Protein AF-A0A497EA57-F1 (afdb_monomer)

Foldseek 3Di:
DLLVLLLVLLQQLLVLLLVCLAPPNVVVVCVVPNDVVSVVVSVCSNCVSLVSNVVSCVVPPQPADQQDADDPVCLVVLLVVLLVQLVCLQVQVVVDDDCPDPDHDDHDQDDCCVVPVQSNLSSQLSNLVSQCSNHRRPSSVSNSCRNGNSCSVSVVVRVVVVVVVVD

Mean predicted aligned error: 5.24 Å

Sequence (167 aa):
MLLTLIITFSLAFAFSHIVLCAEPLRSELVEKMGTLKFRMVYSFIAVGTFAPAAVIAFTNRHLGPVLFVLPPWAELSLALVLMFGAVQLIVLSLATPSPVSLIPAKPEARGILRITRHPMNIGWASFGLAHVAANGALSDVVFFGACFVVVGLLGAYHMDARKRRQT

Nearest PDB structures (foldseek):
  7bw1-assembly1_A  TM=4.815E-01  e=3.783E-01  Homo sapiens
  4akk-assembly1_B  TM=2.847E-01  e=6.133E+00  Klebsiella oxytoca
  3ipm-assembly1_O  TM=1.707E-01  e=4.824E+00  Trypanosoma brucei

Radius of gyration: 17.39 Å; Cα contacts (8 Å, |Δi|>4): 215; chains: 1; bounding box: 45×29×52 Å

Structure (mmCIF, N/CA/C/O backbone):
data_AF-A0A497EA57-F1
#
_entry.id   AF-A0A497EA57-F1
#
loop_
_atom_site.group_PDB
_atom_site.id
_atom_site.type_symbol
_atom_site.label_atom_id
_atom_site.label_alt_id
_atom_site.label_comp_id
_atom_site.label_asym_id
_atom_site.label_entity_id
_atom_site.label_seq_id
_atom_site.pdbx_PDB_ins_code
_atom_site.Cartn_x
_atom_site.Cartn_y
_atom_site.Cartn_z
_atom_site.occupancy
_atom_site.B_iso_or_equiv
_atom_site.auth_seq_id
_atom_site.auth_comp_id
_atom_site.auth_asym_id
_atom_site.auth_atom_id
_atom_site.pdbx_PDB_model_num
ATOM 1 N N . MET A 1 1 ? 20.813 -8.819 -2.931 1.00 89.19 1 MET A N 1
ATOM 2 C CA . MET A 1 1 ? 20.624 -8.426 -1.516 1.00 89.19 1 MET A CA 1
ATOM 3 C C . MET A 1 1 ? 19.501 -7.403 -1.348 1.00 89.19 1 MET A C 1
ATOM 5 O O . MET A 1 1 ? 18.512 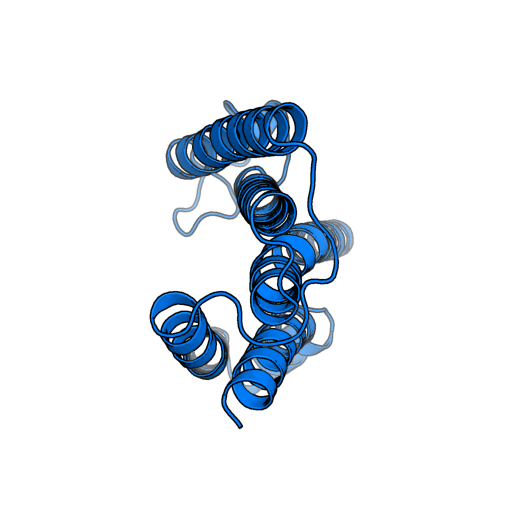-7.741 -0.717 1.00 89.19 1 MET A O 1
ATOM 9 N N . LEU A 1 2 ? 19.586 -6.204 -1.946 1.00 93.56 2 LEU A N 1
ATOM 10 C CA . LEU A 1 2 ? 18.557 -5.155 -1.792 1.00 93.56 2 LEU A CA 1
ATOM 11 C C . LEU A 1 2 ? 17.158 -5.572 -2.273 1.00 93.56 2 LEU A C 1
ATOM 13 O O . LEU A 1 2 ? 16.186 -5.320 -1.571 1.00 93.56 2 LEU A O 1
ATOM 17 N N . LEU A 1 3 ? 17.065 -6.276 -3.409 1.00 93.94 3 LEU A N 1
ATOM 18 C CA . LEU A 1 3 ? 15.797 -6.812 -3.926 1.00 93.94 3 LEU A CA 1
ATOM 19 C C . LEU A 1 3 ? 15.088 -7.721 -2.909 1.00 93.94 3 LEU A C 1
ATOM 21 O O . LEU A 1 3 ? 13.891 -7.601 -2.678 1.00 93.94 3 LEU A O 1
ATOM 25 N N . THR A 1 4 ? 15.832 -8.621 -2.271 1.00 95.31 4 THR A N 1
ATOM 26 C CA . THR A 1 4 ? 15.282 -9.510 -1.244 1.00 95.31 4 THR A CA 1
ATOM 27 C C . THR A 1 4 ? 14.824 -8.710 -0.027 1.00 95.31 4 THR A C 1
ATOM 29 O O . THR A 1 4 ? 13.758 -8.984 0.506 1.00 95.31 4 THR A O 1
ATOM 32 N N . LEU A 1 5 ? 15.591 -7.696 0.391 1.00 96.31 5 LEU A N 1
ATOM 33 C CA . LEU A 1 5 ? 15.238 -6.859 1.538 1.00 96.31 5 LEU A CA 1
ATOM 34 C C . LEU A 1 5 ? 13.937 -6.090 1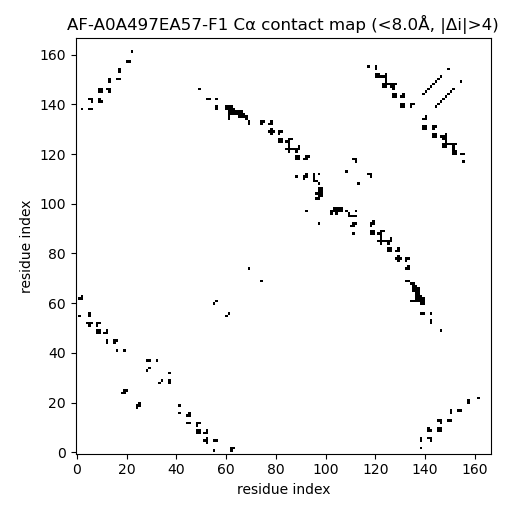.311 1.00 96.31 5 LEU A C 1
ATOM 36 O O . LEU A 1 5 ? 13.073 -6.136 2.180 1.00 96.31 5 LEU A O 1
ATOM 40 N N . ILE A 1 6 ? 13.765 -5.428 0.162 1.00 96.19 6 ILE A N 1
ATOM 41 C CA . ILE A 1 6 ? 12.521 -4.696 -0.119 1.00 96.19 6 ILE A CA 1
ATOM 42 C C . ILE A 1 6 ? 11.317 -5.638 -0.156 1.00 96.19 6 ILE A C 1
ATOM 44 O O . ILE A 1 6 ? 10.313 -5.343 0.480 1.00 96.19 6 ILE A O 1
ATOM 48 N N . ILE A 1 7 ? 11.438 -6.807 -0.796 1.00 96.62 7 ILE A N 1
ATOM 49 C CA . ILE A 1 7 ? 10.363 -7.808 -0.818 1.00 96.62 7 ILE A CA 1
ATOM 50 C C . ILE A 1 7 ? 10.019 -8.249 0.609 1.00 96.62 7 ILE A C 1
ATOM 52 O O . ILE A 1 7 ? 8.854 -8.210 1.001 1.00 96.62 7 ILE A O 1
ATOM 56 N N . THR A 1 8 ? 11.023 -8.617 1.407 1.00 97.75 8 THR A N 1
ATOM 57 C CA . THR A 1 8 ? 10.821 -9.061 2.790 1.00 97.75 8 THR A CA 1
ATOM 58 C C . THR A 1 8 ? 10.169 -7.977 3.638 1.00 97.75 8 THR A C 1
ATOM 60 O O . THR A 1 8 ? 9.187 -8.257 4.317 1.00 97.75 8 THR A O 1
ATOM 63 N N . PHE A 1 9 ? 10.662 -6.739 3.590 1.00 97.62 9 PHE A N 1
ATOM 64 C CA . PHE A 1 9 ? 10.108 -5.639 4.376 1.00 97.62 9 PHE A CA 1
ATOM 65 C C . PHE A 1 9 ? 8.693 -5.252 3.930 1.00 97.62 9 PHE A C 1
ATOM 67 O O . PHE A 1 9 ? 7.839 -5.029 4.786 1.00 97.62 9 PHE A O 1
ATOM 74 N N . SER A 1 10 ? 8.403 -5.241 2.625 1.00 97.12 10 SER A N 1
ATOM 75 C CA . SER A 1 10 ? 7.059 -4.971 2.098 1.00 97.12 10 SER A CA 1
ATOM 76 C C . SER A 1 10 ? 6.048 -6.041 2.496 1.00 97.12 10 SER A C 1
ATOM 78 O O . SER A 1 10 ? 4.944 -5.716 2.936 1.00 97.12 10 SER A O 1
ATOM 80 N N . LEU A 1 11 ? 6.423 -7.319 2.391 1.00 97.69 11 LEU A N 1
ATOM 81 C CA . LEU A 1 11 ? 5.565 -8.423 2.816 1.00 97.69 11 LEU A CA 1
ATOM 82 C C . LEU A 1 11 ? 5.404 -8.454 4.336 1.00 97.69 11 LEU A C 1
ATOM 84 O O . LEU A 1 11 ? 4.290 -8.638 4.818 1.00 97.69 11 LEU A O 1
ATOM 88 N N . ALA A 1 12 ? 6.478 -8.220 5.094 1.00 97.69 12 ALA A N 1
ATOM 89 C CA . ALA A 1 12 ? 6.424 -8.131 6.550 1.00 97.69 12 ALA A CA 1
ATOM 90 C C . ALA A 1 12 ? 5.532 -6.973 7.008 1.00 97.69 12 ALA A C 1
ATOM 92 O O . ALA A 1 12 ? 4.730 -7.152 7.926 1.00 97.69 12 ALA A O 1
ATOM 93 N N . PHE A 1 13 ? 5.614 -5.814 6.347 1.00 97.88 13 PHE A N 1
ATOM 94 C CA . PHE A 1 13 ? 4.720 -4.689 6.595 1.00 97.88 13 PHE A CA 1
ATOM 95 C C . PHE A 1 13 ? 3.268 -5.083 6.327 1.00 97.88 13 PHE A C 1
ATOM 97 O O . PHE A 1 13 ? 2.452 -5.014 7.239 1.00 97.88 13 PHE A O 1
ATOM 104 N N . ALA A 1 14 ? 2.946 -5.559 5.120 1.00 96.56 14 ALA A N 1
ATOM 105 C CA . ALA A 1 14 ? 1.573 -5.908 4.766 1.00 96.56 14 ALA A CA 1
ATOM 106 C C . ALA A 1 14 ? 0.998 -6.985 5.698 1.00 96.56 14 ALA A C 1
ATOM 108 O O . ALA A 1 14 ? -0.099 -6.826 6.235 1.00 96.56 14 ALA A O 1
ATOM 109 N N . PHE A 1 15 ? 1.763 -8.051 5.947 1.00 96.38 15 PHE A N 1
ATOM 110 C CA . PHE A 1 15 ? 1.363 -9.149 6.818 1.00 96.38 15 PHE A CA 1
ATOM 111 C C . PHE A 1 15 ? 1.129 -8.677 8.254 1.00 96.38 15 PHE A C 1
ATOM 113 O O . PHE A 1 15 ? 0.037 -8.866 8.785 1.00 96.38 15 PHE A O 1
ATOM 120 N N . SER A 1 16 ? 2.116 -8.025 8.878 1.00 95.31 16 SER A N 1
ATOM 121 C CA . SER A 1 16 ? 1.993 -7.568 10.269 1.00 95.31 16 SER A CA 1
ATOM 122 C C . SER A 1 16 ? 0.882 -6.530 10.430 1.00 95.31 16 SER A C 1
ATOM 124 O O . SER A 1 16 ? 0.082 -6.631 11.358 1.00 95.31 16 SER A O 1
ATOM 126 N N . HIS A 1 17 ? 0.767 -5.586 9.496 1.00 93.56 17 HIS A N 1
ATOM 127 C CA . HIS A 1 17 ? -0.258 -4.548 9.508 1.00 93.56 17 HIS A CA 1
ATOM 128 C C . HIS A 1 17 ? -1.672 -5.134 9.389 1.00 93.56 17 HIS A C 1
ATOM 130 O O . HIS A 1 17 ? -2.603 -4.641 10.025 1.00 93.56 17 HIS A O 1
ATOM 136 N N . ILE A 1 18 ? -1.861 -6.185 8.590 1.00 93.44 18 ILE A N 1
ATOM 137 C CA . ILE A 1 18 ? -3.162 -6.845 8.449 1.00 93.44 18 ILE A CA 1
ATOM 138 C C . ILE A 1 18 ? -3.460 -7.728 9.661 1.00 93.44 18 ILE A C 1
ATOM 140 O O . ILE A 1 18 ? -4.514 -7.581 10.279 1.00 93.44 18 ILE A O 1
ATOM 144 N N . VAL A 1 19 ? -2.532 -8.613 10.026 1.00 92.81 19 VAL A N 1
ATOM 145 C CA . VAL A 1 19 ? -2.727 -9.611 11.085 1.00 92.81 19 VAL A CA 1
ATOM 146 C C . VAL A 1 19 ? -2.946 -8.947 12.441 1.00 92.81 19 VAL A C 1
ATOM 148 O O . VAL A 1 19 ? -3.897 -9.295 13.135 1.00 92.81 19 VAL A O 1
ATOM 151 N N . LEU A 1 20 ? -2.155 -7.929 12.800 1.00 90.88 20 LEU A N 1
ATOM 152 C CA . LEU A 1 20 ? -2.329 -7.209 14.069 1.00 90.88 20 LEU A CA 1
ATOM 153 C C . LEU A 1 20 ? -3.645 -6.417 14.133 1.00 90.88 20 LEU A C 1
ATOM 155 O O . LEU A 1 20 ? -4.107 -6.061 15.216 1.00 90.88 20 LEU A O 1
ATOM 159 N N . CYS A 1 21 ? -4.255 -6.117 12.987 1.00 85.62 21 CYS A N 1
ATOM 160 C CA . CYS A 1 21 ? -5.540 -5.430 12.908 1.00 85.62 21 CYS A CA 1
ATOM 161 C C . CYS A 1 21 ? -6.746 -6.373 12.795 1.00 85.62 21 CYS A C 1
ATOM 163 O O . CYS A 1 21 ? -7.880 -5.890 12.924 1.00 85.62 21 CYS A O 1
ATOM 165 N N . ALA A 1 22 ? -6.521 -7.666 12.561 1.00 86.94 22 ALA A N 1
ATOM 166 C CA . ALA A 1 22 ? -7.564 -8.672 12.448 1.00 86.94 22 ALA A CA 1
ATOM 167 C C . ALA A 1 22 ? -8.116 -9.070 13.827 1.00 86.94 22 ALA A C 1
ATOM 169 O O . ALA A 1 22 ? -7.385 -9.167 14.813 1.00 86.94 22 ALA A O 1
ATOM 170 N N . GLU A 1 23 ? -9.422 -9.326 13.891 1.00 83.88 23 GLU A N 1
ATOM 171 C CA . GLU A 1 23 ? -10.053 -9.927 15.073 1.00 83.88 23 GLU A CA 1
ATOM 172 C C . GLU A 1 23 ? -10.010 -11.459 14.973 1.00 83.88 23 GLU A C 1
ATOM 174 O O . GLU A 1 23 ? -10.249 -11.983 13.880 1.00 83.88 23 GLU A O 1
ATOM 179 N N . PRO A 1 24 ? -9.770 -12.196 16.078 1.00 87.31 24 PRO A N 1
ATOM 180 C CA . PRO A 1 24 ? -9.771 -11.736 17.479 1.00 87.31 24 PRO A CA 1
ATOM 181 C C . PRO A 1 24 ? -8.398 -11.309 18.029 1.00 87.31 24 PRO A C 1
ATOM 183 O O . PRO A 1 24 ? -8.297 -10.882 19.177 1.00 87.31 24 PRO A O 1
ATOM 186 N N . LEU A 1 25 ? -7.326 -11.434 17.239 1.00 89.31 25 LEU A N 1
ATOM 187 C CA . LEU A 1 25 ? -5.964 -11.181 17.722 1.00 89.31 25 LEU A CA 1
ATOM 188 C C . LEU A 1 25 ? -5.812 -9.760 18.276 1.00 89.31 25 LEU A C 1
ATOM 190 O O . LEU A 1 25 ? -5.226 -9.557 19.338 1.00 89.31 25 LEU A O 1
ATOM 194 N N . ARG A 1 26 ? -6.371 -8.768 17.575 1.00 88.50 26 ARG A N 1
ATOM 195 C CA . ARG A 1 26 ? -6.365 -7.380 18.031 1.00 88.50 26 ARG A CA 1
ATOM 196 C C . ARG A 1 26 ? -7.042 -7.231 19.393 1.00 88.50 26 ARG A C 1
ATOM 198 O O . ARG A 1 26 ? -6.441 -6.612 20.270 1.00 88.50 26 ARG A O 1
ATOM 205 N N . SER A 1 27 ? -8.266 -7.742 19.572 1.00 88.88 27 SER A N 1
ATOM 206 C CA . SER A 1 27 ? -8.985 -7.604 20.843 1.00 88.88 27 SER A CA 1
ATOM 207 C C . SER A 1 27 ? -8.229 -8.255 21.994 1.00 88.88 27 SER A C 1
ATOM 209 O O . SER A 1 27 ? -8.059 -7.623 23.030 1.00 88.88 27 SER A O 1
ATOM 211 N N . GLU A 1 28 ? -7.695 -9.460 21.788 1.00 92.50 28 GLU A N 1
ATOM 212 C CA . GLU A 1 28 ? -6.956 -10.195 22.817 1.00 92.50 28 GLU A CA 1
ATOM 213 C C . GLU A 1 28 ? -5.667 -9.464 23.228 1.00 92.50 28 GLU A C 1
ATOM 215 O O . GLU A 1 28 ? -5.352 -9.337 24.413 1.00 92.50 28 GLU A O 1
ATOM 220 N N . LEU A 1 29 ? -4.919 -8.932 22.256 1.00 91.56 29 LEU A N 1
ATOM 221 C CA . LEU A 1 29 ? -3.717 -8.151 22.542 1.00 91.56 29 LEU A CA 1
ATOM 222 C C . LEU A 1 29 ? -4.060 -6.859 23.288 1.00 91.56 29 LEU A C 1
ATOM 224 O O . LEU A 1 29 ? -3.391 -6.528 24.265 1.00 91.56 29 LEU A O 1
ATOM 228 N N . VAL A 1 30 ? -5.102 -6.144 22.858 1.00 93.75 30 VAL A N 1
ATOM 229 C CA . VAL A 1 30 ? -5.554 -4.907 23.510 1.00 93.75 30 VAL A CA 1
ATOM 230 C C . VAL A 1 30 ? -6.046 -5.171 24.934 1.00 93.75 30 VAL A C 1
ATOM 232 O O . VAL A 1 30 ? -5.743 -4.369 25.813 1.00 93.75 30 VAL A O 1
ATOM 235 N N . GLU A 1 31 ? -6.734 -6.282 25.187 1.00 93.88 31 GLU A N 1
ATOM 236 C CA . GLU A 1 31 ? -7.180 -6.680 26.527 1.00 93.88 31 GLU A CA 1
ATOM 237 C C . GLU A 1 31 ? -5.992 -6.971 27.457 1.00 93.88 31 GLU A C 1
ATOM 239 O O . GLU A 1 31 ? -5.957 -6.492 28.588 1.00 93.88 31 GLU A O 1
ATOM 244 N N . LYS A 1 32 ? -4.961 -7.670 26.961 1.00 94.12 32 LYS A N 1
ATOM 245 C CA . LYS A 1 32 ? -3.778 -8.038 27.758 1.00 94.12 32 LYS A CA 1
ATOM 246 C C . LYS A 1 32 ? -2.852 -6.864 28.087 1.00 94.12 32 LYS A C 1
ATOM 248 O O . LYS A 1 32 ? -2.279 -6.833 29.173 1.00 94.12 32 LYS A O 1
ATOM 253 N N . MET A 1 33 ? -2.637 -5.927 27.157 1.00 94.12 33 MET A N 1
ATOM 254 C CA . MET A 1 33 ? -1.628 -4.859 27.325 1.00 94.12 33 MET A CA 1
ATOM 255 C C . MET A 1 33 ? -2.193 -3.434 27.371 1.00 94.12 33 MET A C 1
ATOM 257 O O . MET A 1 33 ? -1.456 -2.490 27.667 1.00 94.12 33 MET A O 1
ATOM 261 N N . GLY A 1 34 ? -3.482 -3.262 27.090 1.00 93.38 34 GLY A N 1
ATOM 262 C CA . GLY A 1 34 ? -4.138 -1.967 26.965 1.00 93.38 34 GLY A CA 1
ATOM 263 C C . GLY A 1 34 ? -3.932 -1.304 25.598 1.00 93.38 34 GLY A C 1
ATOM 264 O O . GLY A 1 34 ? -2.929 -1.496 24.903 1.00 93.38 34 GLY A O 1
ATOM 265 N N . THR A 1 35 ? -4.885 -0.447 25.225 1.00 90.75 35 THR A N 1
ATOM 266 C CA . THR A 1 35 ? -4.953 0.221 23.913 1.00 90.75 35 THR A CA 1
ATOM 267 C C . THR A 1 35 ? -3.701 1.029 23.570 1.00 90.75 35 THR A C 1
ATOM 269 O O . THR A 1 35 ? -3.249 1.015 22.423 1.00 90.75 35 THR A O 1
ATOM 272 N N . LEU A 1 36 ? -3.128 1.740 24.548 1.00 92.69 36 LEU A N 1
ATOM 273 C CA . LEU A 1 36 ? -1.985 2.623 24.311 1.00 92.69 36 LEU A CA 1
ATOM 274 C C . LEU A 1 36 ? -0.713 1.836 23.971 1.00 92.69 36 LEU A C 1
ATOM 276 O O . LEU A 1 36 ? -0.069 2.131 22.965 1.00 92.69 36 LEU A O 1
ATOM 280 N N . LYS A 1 37 ? -0.381 0.812 24.771 1.00 93.06 37 LYS A N 1
ATOM 281 C CA . LYS A 1 37 ? 0.807 -0.025 24.541 1.00 93.06 37 LYS A CA 1
ATOM 282 C C . LYS A 1 37 ? 0.694 -0.774 23.220 1.00 93.06 37 LYS A C 1
ATOM 284 O O . LYS A 1 37 ? 1.637 -0.748 22.434 1.00 93.06 37 LYS A O 1
ATOM 289 N N . PHE A 1 38 ? -0.480 -1.341 22.931 1.00 93.25 38 PHE A N 1
ATOM 290 C CA . PHE A 1 38 ? -0.744 -1.980 21.644 1.00 93.25 38 PHE A CA 1
ATOM 291 C C . PHE A 1 38 ? -0.487 -1.016 20.479 1.00 93.25 38 PHE A C 1
ATOM 293 O O . PHE A 1 38 ? 0.233 -1.360 19.546 1.00 93.25 38 PHE A O 1
ATOM 300 N N . ARG A 1 39 ? -1.013 0.216 20.543 1.00 92.19 39 ARG A N 1
ATOM 301 C CA . ARG A 1 39 ? -0.809 1.217 19.486 1.00 92.19 39 ARG A CA 1
ATOM 302 C C . ARG A 1 39 ? 0.669 1.571 19.306 1.00 92.19 39 ARG A C 1
ATOM 304 O O . ARG A 1 39 ? 1.100 1.716 18.165 1.00 92.19 39 ARG A O 1
ATOM 311 N N . MET A 1 40 ? 1.437 1.708 20.387 1.00 94.94 40 MET A N 1
ATOM 312 C CA . MET A 1 40 ? 2.880 1.976 20.310 1.00 94.94 40 MET A CA 1
ATOM 313 C C . MET A 1 40 ? 3.640 0.828 19.639 1.00 94.94 40 MET A C 1
ATOM 315 O O . MET A 1 40 ? 4.360 1.071 18.675 1.00 94.94 40 MET A O 1
ATOM 319 N N . VAL A 1 41 ? 3.431 -0.412 20.095 1.00 95.00 41 VAL A N 1
ATOM 320 C CA . VAL A 1 41 ? 4.072 -1.611 19.527 1.00 95.00 41 VAL A CA 1
ATOM 321 C C . VAL A 1 41 ? 3.701 -1.774 18.056 1.00 95.00 41 VAL A C 1
ATOM 323 O O . VAL A 1 41 ? 4.573 -1.937 17.209 1.00 95.00 41 VAL A O 1
ATOM 326 N N . TYR A 1 42 ? 2.414 -1.644 17.739 1.00 93.94 42 TYR A N 1
ATOM 327 C CA . TYR A 1 42 ? 1.914 -1.674 16.372 1.00 93.94 42 TYR A CA 1
ATOM 328 C C . TYR A 1 42 ? 2.597 -0.622 15.489 1.00 93.94 42 TYR A C 1
ATOM 330 O O . TYR A 1 42 ? 3.062 -0.935 14.396 1.00 93.94 42 TYR A O 1
ATOM 338 N N . SER A 1 43 ? 2.692 0.621 15.971 1.00 94.56 43 SER A N 1
ATOM 339 C CA . SER A 1 43 ? 3.290 1.722 15.209 1.00 94.56 43 SER A CA 1
ATOM 340 C C . SER A 1 43 ? 4.786 1.497 14.998 1.00 94.56 43 SER A C 1
ATOM 342 O O . SER A 1 43 ? 5.295 1.759 13.914 1.00 94.56 43 SER A O 1
ATOM 344 N N . PHE A 1 44 ? 5.479 0.963 16.005 1.00 97.12 44 PHE A N 1
ATOM 345 C CA . PHE A 1 44 ? 6.893 0.619 15.912 1.00 97.12 44 PHE A CA 1
ATOM 346 C C . PHE A 1 44 ? 7.147 -0.483 14.876 1.00 97.12 44 PHE A C 1
ATOM 348 O O . PHE A 1 44 ? 8.030 -0.332 14.038 1.00 97.12 44 PHE A O 1
ATOM 355 N N . ILE A 1 45 ? 6.340 -1.550 14.871 1.00 96.88 45 ILE A N 1
ATOM 356 C CA . ILE A 1 45 ? 6.427 -2.624 13.867 1.00 96.88 45 ILE A CA 1
ATOM 357 C C . ILE A 1 45 ? 6.127 -2.077 12.467 1.00 96.88 45 ILE A C 1
ATOM 359 O O . ILE A 1 45 ? 6.869 -2.353 11.523 1.00 96.88 45 ILE A O 1
ATOM 363 N N . ALA A 1 46 ? 5.071 -1.270 12.329 1.00 96.19 46 ALA A N 1
ATOM 364 C CA . ALA A 1 46 ? 4.678 -0.684 11.053 1.00 96.19 46 ALA A CA 1
ATOM 365 C C . ALA A 1 46 ? 5.779 0.226 10.483 1.00 96.19 46 ALA A C 1
ATOM 367 O O . ALA A 1 46 ? 6.164 0.066 9.330 1.00 96.19 46 ALA A O 1
ATOM 368 N N . VAL A 1 47 ? 6.343 1.134 11.287 1.00 97.06 47 VAL A N 1
ATOM 369 C CA . VAL A 1 47 ? 7.447 2.007 10.851 1.00 97.06 47 VAL A CA 1
ATOM 370 C C . VAL A 1 47 ? 8.723 1.204 10.600 1.00 97.06 47 VAL A C 1
ATOM 372 O O . VAL A 1 47 ? 9.373 1.409 9.578 1.00 97.06 47 VAL A O 1
ATOM 375 N N . GLY A 1 48 ? 9.066 0.264 11.483 1.00 97.44 48 GLY A N 1
ATOM 376 C CA . GLY A 1 48 ? 10.269 -0.562 11.371 1.00 97.44 48 GLY A CA 1
ATOM 377 C C . GLY A 1 48 ? 10.276 -1.486 10.152 1.00 97.44 48 GLY A C 1
ATOM 378 O O . GLY A 1 48 ? 11.345 -1.850 9.675 1.00 97.44 48 GLY A O 1
ATOM 379 N N . THR A 1 49 ? 9.103 -1.833 9.618 1.00 97.12 49 THR A N 1
ATOM 380 C CA . THR A 1 49 ? 8.980 -2.608 8.375 1.00 97.12 49 THR A CA 1
ATOM 381 C C . THR A 1 49 ? 8.805 -1.714 7.150 1.00 97.12 49 THR A C 1
ATOM 383 O O . THR A 1 49 ? 9.470 -1.933 6.142 1.00 97.12 49 THR A O 1
ATOM 386 N N . PHE A 1 50 ? 7.979 -0.668 7.225 1.00 97.56 50 PHE A N 1
ATOM 387 C CA . PHE A 1 50 ? 7.705 0.209 6.087 1.00 97.56 50 PHE A CA 1
ATOM 388 C C . PHE A 1 50 ? 8.869 1.138 5.739 1.00 97.56 50 PHE A C 1
ATOM 390 O O . PHE A 1 50 ? 9.199 1.279 4.564 1.00 97.56 50 PHE A O 1
ATOM 397 N N . ALA A 1 51 ? 9.495 1.783 6.730 1.00 97.25 51 ALA A N 1
ATOM 398 C CA . ALA A 1 51 ? 10.501 2.812 6.474 1.00 97.25 51 ALA A CA 1
ATOM 399 C C . ALA A 1 51 ? 11.735 2.265 5.734 1.00 97.25 51 ALA A C 1
ATOM 401 O O . ALA A 1 51 ? 12.120 2.878 4.738 1.00 97.25 51 ALA A O 1
ATOM 402 N N . PRO A 1 52 ? 12.320 1.105 6.105 1.00 96.44 52 PRO A N 1
ATOM 403 C CA . PRO A 1 52 ? 13.405 0.516 5.322 1.00 96.44 52 PRO A CA 1
ATOM 404 C C . PRO A 1 52 ? 12.977 0.166 3.895 1.00 96.44 52 PRO A C 1
ATOM 406 O O . PRO A 1 52 ? 13.708 0.459 2.951 1.00 96.44 52 PRO A O 1
ATOM 409 N N . ALA A 1 53 ? 11.779 -0.406 3.719 1.00 95.62 53 ALA A N 1
ATOM 410 C CA . ALA A 1 53 ? 11.252 -0.734 2.395 1.00 95.62 53 ALA A CA 1
ATOM 411 C C . ALA A 1 53 ? 11.097 0.527 1.528 1.00 95.62 53 ALA A C 1
ATOM 413 O O . ALA A 1 53 ? 11.526 0.532 0.379 1.00 95.62 53 ALA A O 1
ATOM 414 N N . ALA A 1 54 ? 10.558 1.609 2.096 1.00 95.62 54 ALA A N 1
ATOM 415 C CA . ALA A 1 54 ? 10.395 2.890 1.419 1.00 95.62 54 ALA A CA 1
ATOM 416 C C . ALA A 1 54 ? 11.746 3.525 1.060 1.00 95.62 54 ALA A C 1
ATOM 418 O O . ALA A 1 54 ? 11.939 3.951 -0.076 1.00 95.62 54 ALA A O 1
ATOM 419 N N . VAL A 1 55 ? 12.709 3.544 1.989 1.00 96.94 55 VAL A N 1
ATOM 420 C CA . VAL A 1 55 ? 14.062 4.057 1.718 1.00 96.94 55 VAL A CA 1
ATOM 421 C C . VAL A 1 55 ? 14.700 3.289 0.566 1.00 96.94 55 VAL A C 1
ATOM 423 O O . VAL A 1 55 ? 15.218 3.916 -0.357 1.00 96.94 55 VAL A O 1
ATOM 426 N N . ILE A 1 56 ? 14.624 1.954 0.565 1.00 95.44 56 ILE A N 1
ATOM 427 C CA . ILE A 1 56 ? 15.163 1.139 -0.530 1.00 95.44 56 ILE A CA 1
ATOM 428 C C . ILE A 1 56 ? 14.422 1.445 -1.836 1.00 95.44 56 ILE A C 1
ATOM 430 O O . ILE A 1 56 ? 15.082 1.696 -2.837 1.00 95.44 56 ILE A O 1
ATOM 434 N N . ALA A 1 57 ? 13.087 1.503 -1.825 1.00 93.50 57 ALA A N 1
ATOM 435 C CA . ALA A 1 57 ? 12.278 1.778 -3.014 1.00 93.50 57 ALA A CA 1
ATOM 436 C C . ALA A 1 57 ? 12.625 3.127 -3.668 1.00 93.50 57 ALA A C 1
ATOM 438 O O . ALA A 1 57 ? 12.718 3.224 -4.890 1.00 93.50 57 ALA A O 1
ATOM 439 N N . PHE A 1 58 ? 12.836 4.175 -2.865 1.00 92.00 58 PHE A N 1
ATOM 440 C CA . PHE A 1 58 ? 13.109 5.519 -3.381 1.00 92.00 58 PHE A CA 1
ATOM 441 C C . PHE A 1 58 ? 14.571 5.747 -3.767 1.00 92.00 58 PHE A C 1
ATOM 443 O O . PHE A 1 58 ? 14.835 6.527 -4.679 1.00 92.00 58 PHE A O 1
ATOM 450 N N . THR A 1 59 ? 15.515 5.076 -3.103 1.00 94.81 59 THR A N 1
ATOM 451 C CA . THR A 1 59 ? 16.953 5.199 -3.409 1.00 94.81 59 THR A CA 1
ATOM 452 C C . THR A 1 59 ? 17.415 4.231 -4.495 1.00 94.81 59 THR A C 1
ATOM 454 O O . THR A 1 59 ? 18.370 4.521 -5.206 1.00 94.81 59 THR A O 1
ATOM 457 N N . ASN A 1 60 ? 16.740 3.089 -4.638 1.00 91.88 60 ASN A N 1
ATOM 458 C CA . ASN A 1 60 ? 17.079 2.020 -5.569 1.00 91.88 60 ASN A CA 1
ATOM 459 C C . ASN A 1 60 ? 15.811 1.580 -6.308 1.00 91.88 60 ASN A C 1
ATOM 461 O O . ASN A 1 60 ? 15.196 0.561 -5.987 1.00 91.88 60 ASN A O 1
ATOM 465 N N . ARG A 1 61 ? 15.407 2.388 -7.287 1.00 86.06 61 ARG A N 1
ATOM 466 C CA . ARG A 1 61 ? 14.212 2.134 -8.097 1.00 86.06 61 ARG A CA 1
ATOM 467 C C . ARG A 1 61 ? 14.443 0.966 -9.056 1.00 86.06 61 ARG A C 1
ATOM 469 O O . ARG A 1 61 ? 15.564 0.768 -9.522 1.00 86.06 61 ARG A O 1
ATOM 476 N N . HIS A 1 62 ? 13.371 0.254 -9.401 1.00 92.06 62 HIS A N 1
ATOM 477 C CA . HIS A 1 62 ? 13.366 -0.748 -10.472 1.00 92.06 62 HIS A CA 1
ATOM 478 C C . HIS A 1 62 ? 14.326 -1.930 -10.259 1.00 92.06 62 HIS A C 1
ATOM 480 O O . HIS A 1 62 ? 14.971 -2.410 -11.191 1.00 92.06 62 HIS A O 1
ATOM 486 N N . LEU A 1 63 ? 14.436 -2.417 -9.022 1.00 91.19 63 LEU A N 1
ATOM 487 C CA . LEU A 1 63 ? 15.253 -3.585 -8.718 1.00 91.19 63 LEU A CA 1
ATOM 488 C C . LEU A 1 63 ? 14.575 -4.876 -9.202 1.00 91.19 63 LEU A C 1
ATOM 490 O O . LEU A 1 63 ? 13.401 -5.141 -8.930 1.00 91.19 63 LEU A O 1
ATOM 494 N N . GLY A 1 64 ? 15.373 -5.746 -9.821 1.00 92.75 64 GLY A N 1
ATOM 495 C CA . GLY A 1 64 ? 14.933 -7.063 -10.276 1.00 92.75 64 GLY A CA 1
ATOM 496 C C . GLY A 1 64 ? 14.365 -7.066 -11.698 1.00 92.75 64 GLY A C 1
ATOM 497 O O . GLY A 1 64 ? 14.522 -6.093 -12.433 1.00 92.75 64 GLY A O 1
ATOM 498 N N . PRO A 1 65 ? 13.757 -8.186 -12.122 1.00 94.75 65 PRO A N 1
ATOM 499 C CA . PRO A 1 65 ? 13.223 -8.313 -13.469 1.00 94.75 65 PRO A CA 1
ATOM 500 C C . PRO A 1 65 ? 12.014 -7.397 -13.679 1.00 94.75 65 PRO A C 1
ATOM 502 O O . PRO A 1 65 ? 11.199 -7.194 -12.775 1.00 94.75 65 PRO A O 1
ATOM 505 N N . VAL A 1 66 ? 11.882 -6.891 -14.902 1.00 96.12 66 VAL A N 1
ATOM 506 C CA . VAL A 1 66 ? 10.675 -6.203 -15.362 1.00 96.12 66 VAL A CA 1
ATOM 507 C C . VAL A 1 66 ? 9.625 -7.261 -15.683 1.00 96.12 66 VAL A C 1
ATOM 509 O O . VAL A 1 66 ? 9.837 -8.104 -16.549 1.00 96.12 66 VAL A O 1
ATOM 512 N N . LEU A 1 67 ? 8.515 -7.245 -14.949 1.00 95.50 67 LEU A N 1
ATOM 513 C CA . LEU A 1 67 ? 7.433 -8.220 -15.085 1.00 95.50 67 LEU A CA 1
ATOM 514 C C . LEU A 1 67 ? 6.521 -7.895 -16.268 1.00 95.50 67 LEU A C 1
ATOM 516 O O . LEU A 1 67 ? 5.995 -8.798 -16.913 1.00 95.50 67 LEU A O 1
ATOM 520 N N . PHE A 1 68 ? 6.318 -6.607 -16.538 1.00 94.81 68 PHE A N 1
ATOM 521 C CA . PHE A 1 68 ? 5.510 -6.120 -17.647 1.00 94.81 68 PHE A CA 1
ATOM 522 C C . PHE A 1 68 ? 5.919 -4.699 -18.028 1.00 94.81 68 PHE A C 1
ATOM 524 O O . PHE A 1 68 ? 6.499 -3.964 -17.231 1.00 94.81 68 PHE A O 1
ATOM 531 N N . VAL A 1 69 ? 5.577 -4.309 -19.251 1.00 94.56 69 VAL A N 1
ATOM 532 C CA . VAL A 1 69 ? 5.671 -2.933 -19.739 1.00 94.56 69 VAL A CA 1
ATOM 533 C C . VAL A 1 69 ? 4.365 -2.637 -20.453 1.00 94.56 69 VAL A C 1
ATOM 535 O O . VAL A 1 69 ? 3.934 -3.416 -21.30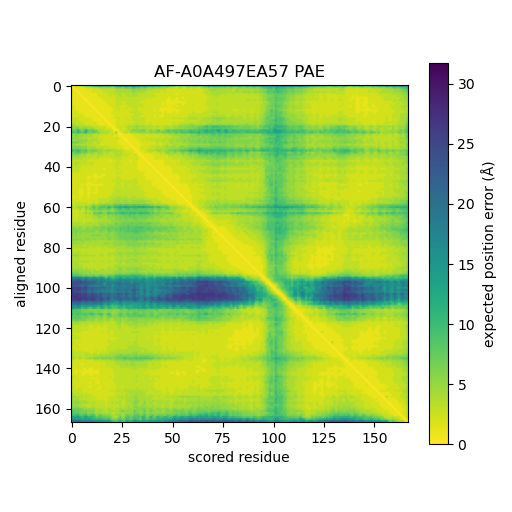5 1.00 94.56 69 VAL A O 1
ATOM 538 N N . LEU A 1 70 ? 3.708 -1.543 -20.081 1.00 93.06 70 LEU A N 1
ATOM 539 C CA . LEU A 1 70 ? 2.499 -1.101 -20.762 1.00 93.06 70 LEU A CA 1
ATOM 540 C C . LEU A 1 70 ? 2.864 -0.217 -21.964 1.00 93.06 70 LEU A C 1
ATOM 542 O O . LEU A 1 7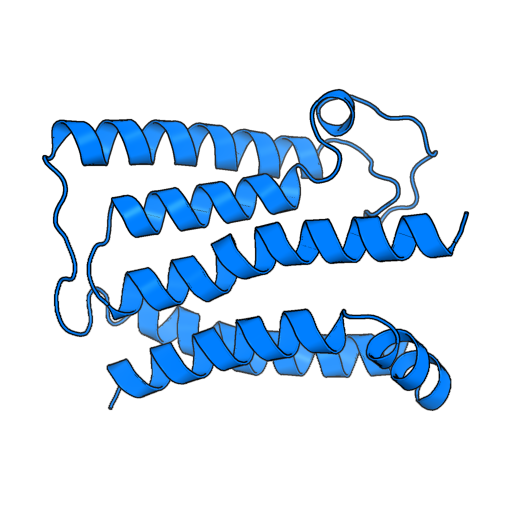0 ? 3.898 0.450 -21.954 1.00 93.06 70 LEU A O 1
ATOM 546 N N . PRO A 1 71 ? 2.019 -0.171 -23.008 1.00 95.06 71 PRO A N 1
ATOM 547 C CA . PRO A 1 71 ? 2.148 0.845 -24.042 1.00 95.06 71 PRO A CA 1
ATOM 548 C C . PRO A 1 71 ? 2.118 2.251 -23.414 1.00 95.06 71 PRO A C 1
ATOM 550 O O . PRO A 1 71 ? 1.261 2.485 -22.557 1.00 95.06 71 PRO A O 1
ATOM 553 N N . PRO A 1 72 ? 2.950 3.213 -23.862 1.00 93.19 72 PRO A N 1
ATOM 554 C CA . PRO A 1 72 ? 3.081 4.517 -23.201 1.00 93.19 72 PRO A CA 1
ATOM 555 C C . PRO A 1 72 ? 1.761 5.275 -23.023 1.00 93.19 72 PRO A C 1
ATOM 557 O O . PRO A 1 72 ? 1.526 5.912 -22.000 1.00 93.19 72 PRO A O 1
ATOM 560 N N . TRP A 1 73 ? 0.860 5.182 -24.006 1.00 93.56 73 TRP A N 1
ATOM 561 C CA . TRP A 1 73 ? -0.456 5.815 -23.926 1.00 93.56 73 TRP A CA 1
ATOM 562 C C . TRP A 1 73 ? -1.338 5.179 -22.842 1.00 93.56 73 TRP A C 1
ATOM 564 O O . TRP A 1 73 ? -2.065 5.892 -22.152 1.00 93.56 73 TRP A O 1
ATOM 574 N N . ALA A 1 74 ? -1.273 3.854 -22.677 1.00 93.12 74 ALA A N 1
ATOM 575 C CA . ALA A 1 74 ? -2.070 3.110 -21.708 1.00 93.12 74 ALA A CA 1
ATOM 576 C C . ALA A 1 74 ? -1.528 3.327 -20.295 1.00 93.12 74 ALA A C 1
ATOM 578 O O . ALA A 1 74 ? -2.304 3.590 -19.380 1.00 93.12 74 ALA A O 1
ATOM 579 N N . GLU A 1 75 ? -0.202 3.284 -20.146 1.00 92.94 75 GLU A N 1
ATOM 580 C CA . GLU A 1 75 ? 0.503 3.607 -18.908 1.00 92.94 75 GLU A CA 1
ATOM 581 C C . GLU A 1 75 ? 0.119 5.001 -18.407 1.00 92.94 75 GLU A C 1
ATOM 583 O O . GLU A 1 75 ? -0.402 5.140 -17.300 1.00 92.94 75 GLU A O 1
ATOM 588 N N . LEU A 1 76 ? 0.306 6.023 -19.250 1.00 93.56 76 LEU A N 1
ATOM 589 C CA . LEU A 1 76 ? 0.048 7.412 -18.891 1.00 93.56 76 LEU A CA 1
ATOM 590 C C . LEU A 1 76 ? -1.425 7.632 -18.541 1.00 93.56 76 LEU A C 1
ATOM 592 O O . LEU A 1 76 ? -1.735 8.225 -17.510 1.00 93.56 76 LEU A O 1
ATOM 596 N N . SER A 1 77 ? -2.336 7.128 -19.375 1.00 94.25 77 SER A N 1
ATOM 597 C CA . SER A 1 77 ? -3.775 7.297 -19.156 1.00 94.25 77 SER A CA 1
ATOM 598 C C . SER A 1 77 ? -4.220 6.637 -17.852 1.00 94.25 77 SER A C 1
ATOM 600 O O . SER A 1 77 ? -4.916 7.258 -17.048 1.00 94.25 77 SER A O 1
ATOM 602 N N . LEU A 1 78 ? -3.792 5.395 -17.610 1.00 94.75 78 LEU A N 1
ATOM 603 C CA . LEU A 1 78 ? -4.171 4.644 -16.418 1.00 94.75 78 LEU A CA 1
ATOM 604 C C . LEU A 1 78 ? -3.569 5.261 -15.152 1.00 94.75 78 LEU A C 1
ATOM 606 O O . LEU A 1 78 ? -4.288 5.471 -14.175 1.00 94.75 78 LEU A O 1
ATOM 610 N N . ALA A 1 79 ? -2.278 5.601 -15.178 1.00 94.44 79 ALA A N 1
ATOM 611 C CA . ALA A 1 79 ? -1.595 6.207 -14.044 1.00 94.44 79 ALA A CA 1
ATOM 612 C C . ALA A 1 79 ? -2.204 7.568 -13.679 1.00 94.44 79 ALA A C 1
ATOM 614 O O . ALA A 1 79 ? -2.473 7.811 -12.504 1.00 94.44 79 ALA A O 1
ATOM 615 N N . LEU A 1 80 ? -2.486 8.433 -14.661 1.00 95.88 80 LEU A N 1
ATOM 616 C CA . LEU A 1 80 ? -3.079 9.749 -14.409 1.00 95.88 80 LEU A CA 1
ATOM 617 C C . LEU A 1 80 ? -4.495 9.649 -13.841 1.00 95.88 80 LEU A C 1
ATOM 619 O O . LEU A 1 80 ? -4.801 10.332 -12.865 1.00 95.88 80 LEU A O 1
ATOM 623 N N . VAL A 1 81 ? -5.35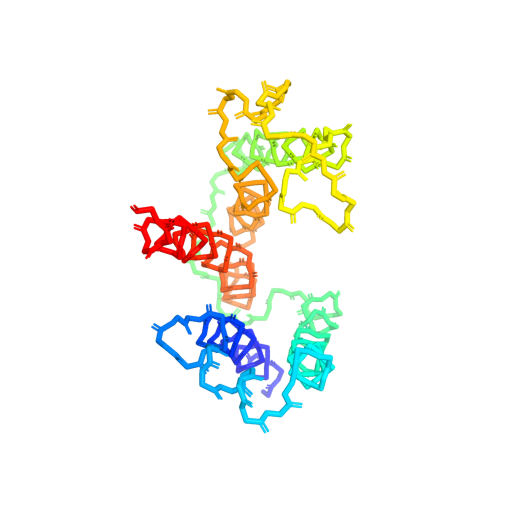0 8.791 -14.406 1.00 97.38 81 VAL A N 1
ATOM 624 C CA . VAL A 1 81 ? -6.728 8.615 -13.920 1.00 97.38 81 VAL A CA 1
ATOM 625 C C . VAL A 1 81 ? -6.734 8.064 -12.493 1.00 97.38 81 VAL A C 1
ATOM 627 O O . VAL A 1 81 ? -7.431 8.600 -11.628 1.00 97.38 81 VAL A O 1
ATOM 630 N N . LEU A 1 82 ? -5.925 7.034 -12.221 1.00 97.44 82 LEU A N 1
ATOM 631 C CA . LEU A 1 82 ? -5.825 6.442 -10.889 1.00 97.44 82 LEU A CA 1
ATOM 632 C C . LEU A 1 82 ? -5.228 7.416 -9.869 1.00 97.44 82 LEU A C 1
ATOM 634 O O . LEU A 1 82 ? -5.758 7.522 -8.765 1.00 97.44 82 LEU A O 1
ATOM 638 N N . MET A 1 83 ? -4.180 8.164 -10.228 1.00 97.69 83 MET A N 1
ATOM 639 C CA . MET A 1 83 ? -3.577 9.166 -9.343 1.00 97.69 83 MET A CA 1
ATOM 640 C C . MET A 1 83 ? -4.517 10.333 -9.066 1.00 97.69 83 MET A C 1
ATOM 642 O O . MET A 1 83 ? -4.628 10.764 -7.918 1.00 97.69 83 MET A O 1
ATOM 646 N N . PHE A 1 84 ? -5.222 10.826 -10.085 1.00 97.38 84 PHE A N 1
ATOM 647 C CA . PHE A 1 84 ? -6.212 11.881 -9.905 1.00 97.38 84 PHE A CA 1
ATOM 648 C C . PHE A 1 84 ? -7.300 11.429 -8.926 1.00 97.38 84 PHE A C 1
ATOM 650 O O . PHE A 1 84 ? -7.542 12.103 -7.925 1.00 97.38 84 PHE A O 1
ATOM 657 N N . GLY A 1 85 ? -7.885 10.247 -9.148 1.00 96.50 85 GLY A N 1
ATOM 658 C CA . GLY A 1 85 ? -8.862 9.662 -8.229 1.00 96.50 85 GLY A CA 1
ATOM 659 C C . GLY A 1 85 ? -8.301 9.454 -6.818 1.00 96.50 85 GLY A C 1
ATOM 660 O O . GLY A 1 85 ? -8.949 9.823 -5.839 1.00 96.50 85 GLY A O 1
ATOM 661 N N . ALA A 1 86 ? -7.077 8.931 -6.703 1.00 96.69 86 ALA A N 1
ATOM 662 C CA . ALA A 1 86 ? -6.408 8.691 -5.428 1.00 96.69 86 ALA A CA 1
ATOM 663 C C . ALA A 1 86 ? -6.254 9.973 -4.602 1.00 96.69 86 ALA A C 1
ATOM 665 O O . ALA A 1 86 ? -6.650 10.004 -3.437 1.00 96.69 86 ALA A O 1
ATOM 666 N N . VAL A 1 87 ? -5.730 11.043 -5.209 1.00 96.19 87 VAL A N 1
ATOM 667 C CA . VAL A 1 87 ? -5.524 12.331 -4.532 1.00 96.19 87 VAL A CA 1
ATOM 668 C C . VAL A 1 87 ? -6.855 12.917 -4.072 1.00 96.19 87 VAL A C 1
ATOM 670 O O . VAL A 1 87 ? -6.961 13.322 -2.916 1.00 96.19 87 VAL A O 1
ATOM 673 N N . GLN A 1 88 ? -7.888 12.911 -4.923 1.00 94.81 88 GLN A N 1
ATOM 674 C CA . GLN A 1 88 ? -9.212 13.410 -4.536 1.00 94.81 88 GLN A CA 1
ATOM 675 C C . GLN A 1 88 ? -9.781 12.624 -3.350 1.00 94.81 88 GLN A C 1
ATOM 677 O O . GLN A 1 88 ? -10.230 13.218 -2.372 1.00 94.81 88 GLN A O 1
ATOM 682 N N . LEU A 1 89 ? -9.717 11.291 -3.391 1.00 93.69 89 LEU A N 1
ATOM 683 C CA . LEU A 1 89 ? -10.207 10.437 -2.310 1.00 93.69 89 LEU A CA 1
ATOM 684 C C . LEU A 1 89 ? -9.464 10.681 -0.991 1.00 93.69 89 LEU A C 1
ATOM 686 O O . LEU A 1 89 ? -10.108 10.812 0.051 1.00 93.69 89 LEU A O 1
ATOM 690 N N . ILE A 1 90 ? -8.133 10.787 -1.029 1.00 92.44 90 ILE A N 1
ATOM 691 C CA . ILE A 1 90 ? -7.308 11.041 0.159 1.00 92.44 90 ILE A CA 1
ATOM 692 C C . ILE A 1 90 ? -7.614 12.431 0.724 1.00 92.44 90 ILE A C 1
ATOM 694 O O . ILE A 1 90 ? -7.956 12.546 1.901 1.00 92.44 90 ILE A O 1
ATOM 698 N N . VAL A 1 91 ? -7.574 13.480 -0.098 1.00 91.19 91 VAL A N 1
ATOM 699 C CA . VAL A 1 91 ? -7.812 14.860 0.352 1.00 91.19 91 VAL A CA 1
ATOM 700 C C . VAL A 1 91 ? -9.223 15.022 0.916 1.00 91.19 91 VAL A C 1
ATOM 702 O O . VAL A 1 91 ? -9.387 15.521 2.029 1.00 91.19 91 VAL A O 1
ATOM 705 N N . LEU A 1 92 ? -10.249 14.541 0.207 1.00 89.19 92 LEU A N 1
ATOM 706 C CA . LEU A 1 92 ? -11.634 14.629 0.676 1.00 89.19 92 LEU A CA 1
ATOM 707 C C . LEU A 1 92 ? -11.868 13.802 1.944 1.00 89.19 92 LEU A C 1
ATOM 709 O O . LEU A 1 92 ? -12.683 14.197 2.779 1.00 89.19 92 LEU A O 1
ATOM 713 N N . SER A 1 93 ? -11.156 12.683 2.122 1.00 86.88 93 SER A N 1
ATOM 714 C CA . SER A 1 93 ? -11.237 11.885 3.352 1.00 86.88 93 SER A CA 1
ATOM 715 C C . SER A 1 93 ? -10.640 12.588 4.573 1.00 86.88 93 SER A C 1
ATOM 717 O O . SER A 1 93 ? -11.128 12.377 5.678 1.00 86.88 93 SER A O 1
ATOM 719 N N . LEU A 1 94 ? -9.627 13.440 4.378 1.00 83.62 94 LEU A N 1
ATOM 720 C CA . LEU A 1 94 ? -9.034 14.265 5.434 1.00 83.62 94 LEU A CA 1
ATOM 721 C C . LEU A 1 94 ? -9.867 15.520 5.718 1.00 83.62 94 LEU A C 1
ATOM 723 O O . LEU A 1 94 ? -9.955 15.950 6.864 1.00 83.62 94 LEU A O 1
ATOM 727 N N . ALA A 1 95 ? -10.490 16.097 4.687 1.00 82.62 95 ALA A N 1
ATOM 728 C CA . ALA A 1 95 ? -11.330 17.288 4.808 1.00 82.62 95 ALA A CA 1
ATOM 729 C C . ALA A 1 95 ? -12.727 16.993 5.386 1.00 82.62 95 ALA A C 1
ATOM 731 O O . ALA A 1 95 ? -13.385 17.887 5.916 1.00 82.62 95 ALA A O 1
ATOM 732 N N . THR A 1 96 ? -13.199 15.747 5.282 1.00 72.69 96 THR A N 1
ATOM 733 C CA . THR A 1 96 ? -14.509 15.335 5.796 1.00 72.69 96 THR A CA 1
ATOM 734 C C . THR A 1 96 ? -14.359 14.728 7.194 1.00 72.69 96 THR A C 1
ATOM 736 O O . THR A 1 96 ? -13.689 13.703 7.330 1.00 72.69 96 THR A O 1
ATOM 739 N N . PRO A 1 97 ? -15.023 15.269 8.235 1.00 62.69 97 PRO A N 1
ATOM 740 C CA . PRO A 1 97 ? -15.047 14.637 9.551 1.00 62.69 97 PRO A CA 1
ATOM 741 C C . PRO A 1 97 ? -15.624 13.221 9.441 1.00 62.69 97 PRO A C 1
ATOM 743 O O . PRO A 1 97 ? -16.748 13.054 8.965 1.00 62.69 97 PRO A O 1
ATOM 746 N N . SER A 1 98 ? -14.870 12.202 9.863 1.00 59.44 98 SER A N 1
ATOM 747 C CA . SER A 1 98 ? -15.333 10.812 9.828 1.00 59.44 98 SER A CA 1
ATOM 748 C C . SER A 1 98 ? -15.406 10.210 11.235 1.00 59.44 98 SER A C 1
ATO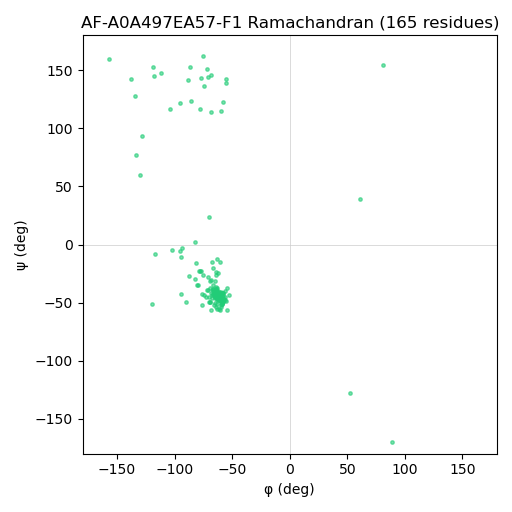M 750 O O . SER A 1 98 ? -14.539 10.500 12.066 1.00 59.44 98 SER A O 1
ATOM 752 N N . PRO A 1 99 ? -16.383 9.324 11.515 1.00 53.16 99 PRO A N 1
ATOM 753 C CA . PRO A 1 99 ? -16.486 8.626 12.803 1.00 53.16 99 PRO A CA 1
ATOM 754 C C . PRO A 1 99 ? -15.298 7.699 13.107 1.00 53.16 99 PRO A C 1
ATOM 756 O O . PRO A 1 99 ? -15.170 7.207 14.223 1.00 53.16 99 PRO A O 1
ATOM 759 N N . VAL A 1 100 ? -14.459 7.424 12.102 1.00 56.38 100 VAL A N 1
ATOM 760 C CA . VAL A 1 100 ? -13.263 6.569 12.185 1.00 56.38 100 VAL A CA 1
ATOM 761 C C . VAL A 1 100 ? -11.982 7.418 12.266 1.00 56.38 100 VAL A C 1
ATOM 763 O O . VAL A 1 100 ? -10.890 6.881 12.435 1.00 56.38 100 VAL A O 1
ATOM 766 N N . SER A 1 101 ? -12.090 8.747 12.155 1.00 56.53 101 SER A N 1
ATOM 767 C CA . SER A 1 101 ? -10.946 9.649 12.283 1.00 56.53 101 SER A CA 1
ATOM 768 C C . SER A 1 101 ? -10.514 9.807 13.743 1.00 56.53 101 SER A C 1
ATOM 770 O O . SER A 1 101 ? -11.269 9.531 14.674 1.00 56.53 101 SER A O 1
ATOM 772 N N . LEU A 1 102 ? -9.285 10.289 13.947 1.00 51.41 102 LEU A N 1
ATOM 773 C CA . LEU A 1 102 ? -8.748 10.610 15.277 1.00 51.41 102 LEU A CA 1
ATOM 774 C C . LEU A 1 102 ? -9.561 11.700 16.004 1.00 51.41 102 LEU A C 1
ATOM 776 O O . LEU A 1 102 ? -9.400 11.865 17.211 1.00 51.41 102 LEU A O 1
ATOM 780 N N . ILE A 1 103 ? -10.420 12.427 15.281 1.00 52.16 103 ILE A N 1
ATOM 781 C CA . ILE A 1 103 ? -11.322 13.446 15.812 1.00 52.16 103 ILE A CA 1
ATOM 782 C C . ILE A 1 103 ? -12.737 12.842 15.860 1.00 52.16 103 ILE A C 1
ATOM 784 O O . ILE A 1 103 ? -13.296 12.525 14.808 1.00 52.16 103 ILE A O 1
ATOM 788 N N . PRO A 1 104 ? -13.350 12.677 17.045 1.00 48.97 104 PRO A N 1
ATOM 789 C CA . PRO A 1 104 ? -14.702 12.140 17.152 1.00 48.97 104 PRO A CA 1
ATOM 790 C C . PRO A 1 104 ? -15.699 13.022 16.387 1.00 48.97 104 PRO A C 1
ATOM 792 O O . PRO A 1 104 ? -15.924 14.176 16.748 1.00 48.97 104 PRO A O 1
ATOM 795 N N . ALA A 1 105 ? -16.304 12.485 15.327 1.00 55.44 105 ALA A N 1
ATOM 796 C CA . ALA A 1 105 ? -17.337 13.162 14.547 1.00 55.44 105 ALA A CA 1
ATOM 797 C C . ALA A 1 105 ? -18.696 12.478 14.741 1.00 55.44 105 ALA A C 1
ATOM 799 O O . ALA A 1 105 ? -18.773 11.259 14.917 1.00 55.44 105 ALA A O 1
ATOM 800 N N . LYS A 1 106 ? -19.781 13.265 14.686 1.00 57.22 106 LYS A N 1
ATOM 801 C CA . LYS A 1 106 ? -21.153 12.734 14.691 1.00 57.22 106 LYS A CA 1
ATOM 802 C C . LYS A 1 106 ? -21.319 11.713 13.546 1.00 57.22 106 LYS A C 1
ATOM 804 O O . LYS A 1 106 ? -20.786 11.954 12.464 1.00 57.22 106 LYS A O 1
ATOM 809 N N . PRO A 1 107 ? -22.070 10.614 13.740 1.00 59.72 107 PRO A N 1
ATOM 810 C CA . PRO A 1 107 ? -22.194 9.500 12.788 1.00 59.72 107 PRO A CA 1
ATOM 811 C C . PRO A 1 107 ? -22.973 9.813 11.491 1.00 59.72 107 PRO A C 1
ATOM 813 O O . PRO A 1 107 ? -23.498 8.906 10.851 1.00 59.72 107 PRO A O 1
ATOM 816 N N . GLU A 1 108 ? -23.056 11.075 11.068 1.00 66.69 108 GLU A N 1
ATOM 817 C CA . GLU A 1 108 ? -23.699 11.457 9.810 1.00 66.69 108 GLU A CA 1
ATOM 818 C C . GLU A 1 108 ? -22.719 11.356 8.636 1.00 66.69 108 GLU A C 1
ATOM 820 O O . GLU A 1 108 ? -21.684 12.023 8.612 1.00 66.69 108 GLU A O 1
ATOM 825 N N . ALA A 1 109 ? -23.072 10.575 7.612 1.00 69.44 109 ALA A N 1
ATOM 826 C CA . ALA A 1 109 ? -22.302 10.516 6.373 1.00 69.44 109 ALA A CA 1
ATOM 827 C C . ALA A 1 109 ? -22.401 11.848 5.599 1.00 69.44 109 ALA A C 1
ATOM 829 O O . ALA A 1 109 ? -23.457 12.235 5.082 1.00 69.44 109 ALA A O 1
ATOM 830 N N . ARG A 1 110 ? -21.274 12.557 5.486 1.00 74.19 110 ARG A N 1
ATOM 831 C CA . ARG A 1 110 ? -21.145 13.820 4.741 1.00 74.19 110 ARG A CA 1
ATOM 832 C C . ARG A 1 110 ? -20.129 13.685 3.609 1.00 74.19 110 ARG A C 1
ATOM 834 O O . ARG A 1 110 ? -19.217 12.869 3.689 1.00 74.19 110 ARG A O 1
ATOM 841 N N . GLY A 1 111 ? -20.302 14.477 2.549 1.00 84.50 111 GLY A N 1
ATOM 842 C CA . GLY A 1 111 ? -19.358 14.550 1.430 1.00 84.50 111 GLY A CA 1
ATOM 843 C C . GLY A 1 111 ? -19.021 13.184 0.826 1.00 84.50 111 GLY A C 1
ATOM 844 O O . GLY A 1 111 ? -19.916 12.401 0.501 1.00 84.50 111 GLY A O 1
ATOM 845 N N . ILE A 1 112 ? -17.722 12.890 0.719 1.00 82.94 112 ILE A N 1
ATOM 846 C CA . ILE A 1 112 ? -17.206 11.669 0.086 1.00 82.94 112 ILE A CA 1
ATOM 847 C C . ILE A 1 112 ? -17.642 10.378 0.800 1.00 82.94 112 ILE A C 1
ATOM 849 O O . ILE A 1 112 ? -17.770 9.337 0.156 1.00 82.94 112 ILE A O 1
ATOM 853 N N . LEU A 1 113 ? -17.968 10.449 2.098 1.00 83.50 113 LEU A N 1
ATOM 854 C CA . LEU A 1 113 ? -18.452 9.300 2.873 1.00 83.50 113 LEU A CA 1
ATOM 855 C C . LEU A 1 113 ? -19.841 8.813 2.427 1.00 83.50 113 LEU A C 1
ATOM 857 O O . LEU A 1 113 ? -20.240 7.706 2.780 1.00 83.50 113 LEU A O 1
ATOM 861 N N . ARG A 1 114 ? -20.580 9.614 1.639 1.00 84.56 114 ARG A N 1
ATOM 862 C CA . ARG A 1 114 ? -21.824 9.173 0.983 1.00 84.56 114 ARG A CA 1
ATOM 863 C C . ARG A 1 114 ? -21.572 8.318 -0.260 1.00 84.56 114 ARG A C 1
ATOM 865 O O . ARG A 1 114 ? -22.457 7.569 -0.651 1.00 84.56 114 ARG A O 1
ATOM 872 N N . ILE A 1 115 ? -20.396 8.446 -0.875 1.00 86.38 115 ILE A N 1
ATOM 873 C CA . ILE A 1 115 ? -20.008 7.688 -2.072 1.00 86.38 115 ILE A CA 1
ATOM 874 C C . ILE A 1 115 ? -19.325 6.384 -1.660 1.00 86.38 115 ILE A C 1
ATOM 876 O O . ILE A 1 115 ? -19.684 5.312 -2.135 1.00 86.38 115 ILE A O 1
ATOM 880 N N . THR A 1 116 ? -18.351 6.462 -0.752 1.00 87.00 116 THR A N 1
ATOM 881 C CA . THR A 1 116 ? -17.604 5.295 -0.271 1.00 87.00 116 THR A CA 1
ATOM 882 C C . THR A 1 116 ? -17.400 5.359 1.233 1.00 87.00 116 THR A C 1
ATOM 884 O O . THR A 1 116 ? -17.150 6.418 1.799 1.00 87.00 116 THR A O 1
ATOM 887 N N . ARG A 1 117 ? -17.476 4.198 1.889 1.00 86.81 117 ARG A N 1
ATOM 888 C CA . ARG A 1 117 ? -17.271 4.074 3.339 1.00 86.81 117 ARG A CA 1
ATOM 889 C C . ARG A 1 117 ? -15.810 4.268 3.742 1.00 86.81 117 ARG A C 1
ATOM 891 O O . ARG A 1 117 ? -15.549 4.730 4.847 1.00 86.81 117 ARG A O 1
ATOM 898 N N . HIS A 1 118 ? -14.876 3.951 2.840 1.00 89.88 118 HIS A N 1
ATOM 899 C CA . HIS A 1 118 ? -13.433 3.952 3.107 1.00 89.88 118 HIS A CA 1
ATOM 900 C C . HIS A 1 118 ? -12.655 4.741 2.041 1.00 89.88 118 HIS A C 1
ATOM 902 O O . HIS A 1 118 ? -11.803 4.171 1.357 1.00 89.88 118 HIS A O 1
ATOM 908 N N . PRO A 1 119 ? -12.928 6.050 1.864 1.00 92.25 119 PRO A N 1
ATOM 909 C CA . PRO A 1 119 ? -12.307 6.855 0.809 1.00 92.25 119 PRO A CA 1
ATOM 910 C C . PRO A 1 119 ? -10.781 6.863 0.911 1.00 92.25 119 PRO A C 1
ATOM 912 O O . PRO A 1 119 ? -10.109 6.669 -0.094 1.00 92.25 119 PRO A O 1
ATOM 915 N N . MET A 1 120 ? -10.235 6.974 2.124 1.00 92.69 120 MET A N 1
ATOM 916 C CA . MET A 1 120 ? -8.790 6.936 2.363 1.00 92.69 120 MET A CA 1
ATOM 917 C C . MET A 1 120 ? -8.157 5.628 1.860 1.00 92.69 120 MET A C 1
ATOM 919 O O . MET A 1 120 ? -7.159 5.645 1.146 1.00 92.69 120 MET A O 1
ATOM 923 N N . ASN A 1 121 ? -8.753 4.483 2.198 1.00 94.12 121 ASN A N 1
ATOM 924 C CA . ASN A 1 121 ? -8.238 3.167 1.823 1.00 94.12 121 ASN A CA 1
ATOM 925 C C . ASN A 1 121 ? -8.279 2.932 0.315 1.00 94.12 121 ASN A C 1
ATOM 927 O O . ASN A 1 121 ? -7.311 2.431 -0.253 1.00 94.12 121 ASN A O 1
ATOM 931 N N . ILE A 1 122 ? -9.388 3.303 -0.331 1.00 95.56 122 ILE A N 1
ATOM 932 C CA . ILE A 1 122 ? -9.514 3.206 -1.788 1.00 95.56 122 ILE A CA 1
ATOM 933 C C . ILE A 1 122 ? -8.556 4.183 -2.474 1.00 95.56 122 ILE A C 1
ATOM 935 O O . ILE A 1 122 ? -7.980 3.844 -3.505 1.00 95.56 122 ILE A O 1
ATOM 939 N N . GLY A 1 123 ? -8.327 5.357 -1.882 1.00 96.31 123 GLY A N 1
ATOM 940 C CA . GLY A 1 123 ? -7.331 6.315 -2.345 1.00 96.31 123 GLY A CA 1
ATOM 941 C C . GLY A 1 123 ? -5.922 5.723 -2.352 1.00 96.31 123 GLY A C 1
ATOM 942 O O . GLY A 1 123 ? -5.272 5.712 -3.394 1.00 96.31 123 GLY A O 1
ATOM 943 N N . TRP A 1 124 ? -5.478 5.134 -1.237 1.00 97.06 124 TRP A N 1
ATOM 944 C CA . TRP A 1 124 ? -4.176 4.460 -1.173 1.00 97.06 124 TRP A CA 1
ATOM 945 C C . TRP A 1 124 ? -4.083 3.240 -2.091 1.00 97.06 124 TRP A C 1
ATOM 947 O O . TRP A 1 124 ? -3.053 3.045 -2.731 1.00 97.06 124 TRP A O 1
ATOM 957 N N . 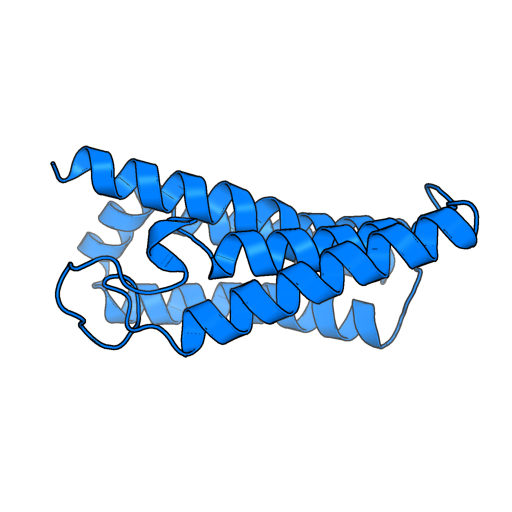ALA A 1 125 ? -5.150 2.450 -2.227 1.00 97.31 125 ALA A N 1
ATOM 958 C CA . ALA A 1 125 ? -5.158 1.331 -3.166 1.00 97.31 125 ALA A CA 1
ATOM 959 C C . ALA A 1 125 ? -5.036 1.807 -4.625 1.00 97.31 125 ALA A C 1
ATOM 961 O O . ALA A 1 125 ? -4.279 1.227 -5.399 1.00 97.31 125 ALA A O 1
ATOM 962 N N . SER A 1 126 ? -5.717 2.898 -4.985 1.00 97.69 126 SER A N 1
ATOM 963 C CA . SER A 1 126 ? -5.632 3.508 -6.319 1.00 97.69 126 SER A CA 1
ATOM 964 C C . SER A 1 126 ? -4.241 4.092 -6.584 1.00 97.69 126 SER A C 1
ATOM 966 O O . SER A 1 126 ? -3.695 3.889 -7.664 1.00 97.69 126 SER A O 1
ATOM 968 N N . PHE A 1 127 ? -3.632 4.735 -5.581 1.00 98.06 127 PHE A N 1
ATOM 969 C CA . PHE A 1 127 ? -2.241 5.197 -5.624 1.00 98.06 127 PHE A CA 1
ATOM 970 C C . PHE A 1 127 ? -1.275 4.034 -5.888 1.00 98.06 127 PHE A C 1
ATOM 972 O O . PHE A 1 127 ? -0.456 4.095 -6.802 1.00 98.06 127 PHE A O 1
ATOM 979 N N . GLY A 1 128 ? -1.413 2.939 -5.132 1.00 97.12 128 GLY A N 1
ATOM 980 C CA . GLY A 1 128 ? -0.613 1.733 -5.328 1.00 97.12 128 GLY A CA 1
ATOM 981 C C . GLY A 1 128 ? -0.770 1.163 -6.737 1.00 97.12 128 GLY A C 1
ATOM 982 O O . GLY A 1 128 ? 0.227 0.903 -7.400 1.00 97.12 128 GLY A O 1
ATOM 983 N N . LEU A 1 129 ? -2.005 1.036 -7.233 1.00 97.31 129 LEU A N 1
ATOM 984 C CA . LEU A 1 129 ? -2.277 0.535 -8.584 1.00 97.31 129 LEU A CA 1
ATOM 985 C C . LEU A 1 129 ? -1.692 1.432 -9.678 1.00 97.31 129 LEU A C 1
ATOM 987 O O . LEU A 1 129 ? -1.150 0.908 -10.646 1.00 97.31 129 LEU A O 1
ATOM 991 N N . ALA A 1 130 ? -1.758 2.757 -9.523 1.00 97.38 130 ALA A N 1
ATOM 992 C CA . ALA A 1 130 ? -1.158 3.687 -10.476 1.00 97.38 130 ALA A CA 1
ATOM 993 C C . ALA A 1 130 ? 0.356 3.477 -10.579 1.00 97.38 130 ALA A C 1
ATOM 995 O O . ALA A 1 130 ? 0.913 3.409 -11.674 1.00 97.38 130 ALA A O 1
ATOM 996 N N . HIS A 1 131 ? 1.016 3.322 -9.431 1.00 96.25 131 HIS A N 1
ATOM 997 C CA . HIS A 1 131 ? 2.447 3.067 -9.384 1.00 96.25 131 HIS A CA 1
ATOM 998 C C . HIS A 1 131 ? 2.816 1.680 -9.904 1.00 96.25 131 HIS A C 1
ATOM 1000 O O . HIS A 1 131 ? 3.809 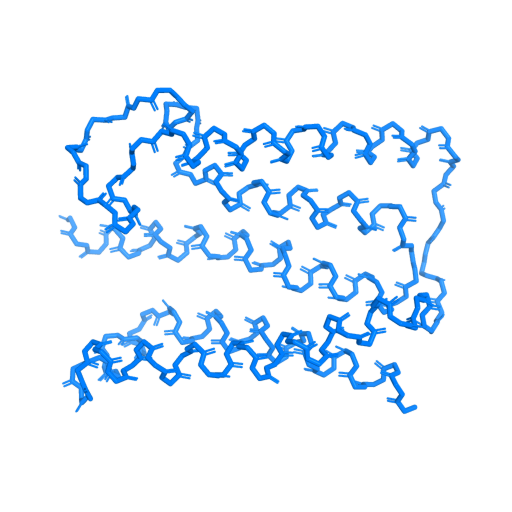1.572 -10.611 1.00 96.25 131 HIS A O 1
ATOM 1006 N N . VAL A 1 132 ? 2.024 0.642 -9.636 1.00 95.75 132 VAL A N 1
ATOM 1007 C CA . VAL A 1 132 ? 2.235 -0.678 -10.247 1.00 95.75 132 VAL A CA 1
ATOM 1008 C C . VAL A 1 132 ? 2.094 -0.587 -11.769 1.00 95.75 132 VAL A C 1
ATOM 1010 O O . VAL A 1 132 ? 2.964 -1.064 -12.484 1.00 95.75 132 VAL A O 1
ATOM 1013 N N . ALA A 1 133 ? 1.057 0.083 -12.278 1.00 94.75 133 ALA A N 1
ATOM 1014 C CA . ALA A 1 133 ? 0.850 0.247 -13.717 1.00 94.75 133 ALA A CA 1
ATOM 1015 C C . ALA A 1 133 ? 2.016 0.979 -14.405 1.00 94.75 133 ALA A C 1
ATOM 1017 O O . ALA A 1 133 ? 2.440 0.563 -15.479 1.00 94.75 133 ALA A O 1
ATOM 1018 N N . ALA A 1 134 ? 2.546 2.031 -13.773 1.00 94.00 134 ALA A N 1
ATOM 1019 C CA . ALA A 1 134 ? 3.673 2.805 -14.293 1.00 94.00 134 ALA A CA 1
ATOM 1020 C C . ALA A 1 134 ? 5.045 2.139 -14.073 1.00 94.00 134 ALA A C 1
ATOM 1022 O O . ALA A 1 134 ? 6.008 2.451 -14.763 1.00 94.00 134 ALA A O 1
ATOM 1023 N N . ASN A 1 135 ? 5.175 1.244 -13.090 1.00 93.69 135 ASN A N 1
ATOM 1024 C CA . ASN A 1 135 ? 6.456 0.660 -12.695 1.00 93.69 135 ASN A CA 1
ATOM 1025 C C . ASN A 1 135 ? 6.333 -0.870 -12.666 1.00 93.69 135 ASN A C 1
ATOM 1027 O O . ASN A 1 135 ? 5.954 -1.465 -11.659 1.00 93.69 135 ASN A O 1
ATOM 1031 N N . GLY A 1 136 ? 6.683 -1.516 -13.779 1.00 92.62 136 GLY A N 1
ATOM 1032 C CA . GLY A 1 136 ? 6.568 -2.970 -13.932 1.00 92.62 136 GLY A CA 1
ATOM 1033 C C . GLY A 1 136 ? 7.717 -3.793 -13.341 1.00 92.62 136 GLY A C 1
ATOM 1034 O O . GLY A 1 136 ? 7.721 -5.014 -13.485 1.00 92.62 136 GLY A O 1
ATOM 1035 N N . ALA A 1 137 ? 8.713 -3.173 -12.704 1.00 95.81 137 ALA A N 1
ATOM 1036 C CA . ALA A 1 137 ? 9.803 -3.904 -12.060 1.00 95.81 137 ALA A CA 1
ATOM 1037 C C . ALA A 1 137 ? 9.322 -4.639 -10.802 1.00 95.81 137 ALA A C 1
ATOM 1039 O O . ALA A 1 137 ? 8.501 -4.122 -10.044 1.00 95.81 137 ALA A O 1
ATOM 1040 N N . LEU A 1 138 ? 9.867 -5.832 -10.545 1.00 96.12 138 LEU A N 1
ATOM 1041 C CA . LEU A 1 138 ? 9.441 -6.691 -9.437 1.00 96.12 138 LEU A CA 1
ATOM 1042 C C . LEU A 1 138 ? 9.438 -5.972 -8.079 1.00 96.12 138 LEU A C 1
ATOM 1044 O O . LEU A 1 138 ? 8.483 -6.125 -7.317 1.00 96.12 138 LEU A O 1
ATOM 1048 N N . SER A 1 139 ? 10.474 -5.185 -7.771 1.00 95.56 139 SER A N 1
ATOM 1049 C CA . SER A 1 139 ? 10.540 -4.430 -6.514 1.00 95.56 139 SER A CA 1
ATOM 1050 C C . SER A 1 139 ? 9.376 -3.465 -6.340 1.00 95.56 139 SER A C 1
ATOM 1052 O O . SER A 1 139 ? 8.814 -3.367 -5.251 1.00 95.56 139 SER A O 1
ATOM 1054 N N . ASP A 1 140 ? 9.006 -2.776 -7.415 1.00 95.25 140 ASP A N 1
ATOM 1055 C CA . ASP A 1 140 ? 8.000 -1.721 -7.396 1.00 95.25 140 ASP A CA 1
ATOM 1056 C C . ASP A 1 140 ? 6.609 -2.347 -7.315 1.00 95.25 140 ASP A C 1
ATOM 1058 O O . ASP A 1 140 ? 5.791 -1.942 -6.489 1.00 95.25 140 ASP A O 1
ATOM 1062 N N . VAL A 1 141 ? 6.379 -3.414 -8.085 1.00 96.69 141 VAL A N 1
ATOM 1063 C CA . VAL A 1 141 ? 5.141 -4.198 -8.037 1.00 96.69 141 VAL A CA 1
ATOM 1064 C C . VAL A 1 141 ? 4.890 -4.728 -6.626 1.00 96.69 141 VAL A C 1
ATOM 1066 O O . VAL A 1 141 ? 3.786 -4.584 -6.101 1.00 96.69 141 VAL A O 1
ATOM 1069 N N . VAL A 1 142 ? 5.909 -5.303 -5.981 1.00 97.12 142 VAL A N 1
ATOM 1070 C CA . VAL A 1 142 ? 5.773 -5.842 -4.622 1.00 97.12 142 VAL A CA 1
ATOM 1071 C C . VAL A 1 142 ? 5.599 -4.725 -3.596 1.00 97.12 142 VAL A C 1
ATOM 1073 O O . VAL A 1 142 ? 4.711 -4.826 -2.753 1.00 97.12 142 VAL A O 1
ATOM 1076 N N . PHE A 1 143 ? 6.391 -3.654 -3.662 1.00 97.56 143 PHE A N 1
ATOM 1077 C CA . PHE A 1 143 ? 6.294 -2.554 -2.704 1.00 97.56 143 PHE A CA 1
ATOM 1078 C C . PHE A 1 143 ? 4.944 -1.838 -2.793 1.00 97.56 143 PHE A C 1
ATOM 1080 O O . PHE A 1 143 ? 4.231 -1.743 -1.792 1.00 97.56 143 PHE A O 1
ATOM 1087 N N . PHE A 1 144 ? 4.548 -1.382 -3.984 1.00 97.62 144 PHE A N 1
ATOM 1088 C CA . PHE A 1 144 ? 3.288 -0.663 -4.163 1.00 97.62 144 PHE A CA 1
ATOM 1089 C C . PHE A 1 144 ? 2.072 -1.584 -4.016 1.00 97.62 144 PHE A C 1
ATOM 1091 O O . PHE A 1 144 ? 1.080 -1.214 -3.381 1.00 97.62 144 PHE A O 1
ATOM 1098 N N . GLY A 1 145 ? 2.163 -2.811 -4.530 1.00 97.12 145 GLY A N 1
ATOM 1099 C CA . GLY A 1 145 ? 1.116 -3.818 -4.408 1.00 97.12 145 GLY A CA 1
ATOM 1100 C C . GLY A 1 145 ? 0.865 -4.223 -2.957 1.00 97.12 145 GLY A C 1
ATOM 1101 O O . GLY A 1 145 ? -0.256 -4.092 -2.467 1.00 97.12 145 GLY A O 1
ATOM 1102 N N . ALA A 1 146 ? 1.896 -4.671 -2.238 1.00 96.56 146 ALA A N 1
ATOM 1103 C CA . ALA A 1 146 ? 1.736 -5.152 -0.868 1.00 96.56 146 ALA A CA 1
ATOM 1104 C C . ALA A 1 146 ? 1.410 -4.010 0.106 1.00 96.56 146 ALA A C 1
ATOM 1106 O O . ALA A 1 146 ? 0.443 -4.110 0.860 1.00 96.56 146 ALA A O 1
ATOM 1107 N N . CYS A 1 147 ? 2.174 -2.912 0.085 1.00 96.44 147 CYS A N 1
ATOM 1108 C CA . CYS A 1 147 ? 2.044 -1.865 1.100 1.00 96.44 147 CYS A CA 1
ATOM 1109 C C . CYS A 1 147 ? 0.802 -0.983 0.922 1.00 96.44 147 CYS A C 1
ATOM 1111 O O . CYS A 1 147 ? 0.320 -0.436 1.911 1.00 96.44 147 CYS A O 1
ATOM 1113 N N . PHE A 1 148 ? 0.278 -0.832 -0.300 1.00 97.06 148 PHE A N 1
ATOM 1114 C CA . PHE A 1 148 ? -0.819 0.104 -0.573 1.00 97.06 148 PHE A CA 1
ATOM 1115 C C . PHE A 1 148 ? -2.072 -0.586 -1.105 1.00 97.06 148 PHE A C 1
ATOM 1117 O O . PHE A 1 148 ? -3.149 -0.380 -0.547 1.00 97.06 148 PHE A O 1
ATOM 1124 N N . VAL A 1 149 ? -1.961 -1.428 -2.139 1.00 97.06 149 VAL A N 1
ATOM 1125 C CA . VAL A 1 149 ? -3.137 -2.094 -2.730 1.00 97.06 149 VAL A CA 1
ATOM 1126 C C . VAL A 1 149 ? -3.723 -3.110 -1.754 1.00 97.06 149 VAL A C 1
ATOM 1128 O O . VAL A 1 149 ? -4.887 -3.007 -1.366 1.00 97.06 149 VAL A O 1
ATOM 1131 N N . VAL A 1 150 ? -2.905 -4.062 -1.304 1.00 96.56 150 VAL A N 1
ATOM 1132 C CA . VAL A 1 150 ? -3.338 -5.144 -0.412 1.00 96.56 150 VAL A CA 1
ATOM 1133 C C . VAL A 1 150 ? -3.781 -4.587 0.940 1.00 96.56 150 VAL A C 1
ATOM 1135 O O . VAL A 1 150 ? -4.894 -4.872 1.382 1.00 96.56 150 VAL A O 1
ATOM 1138 N N . VAL A 1 151 ? -2.962 -3.745 1.579 1.00 95.25 151 VAL A N 1
ATOM 1139 C CA . VAL A 1 151 ? -3.306 -3.131 2.874 1.00 95.25 151 VAL A CA 1
ATOM 1140 C C . VAL A 1 151 ? -4.516 -2.200 2.762 1.00 95.25 151 VAL A C 1
ATOM 1142 O O . VAL A 1 151 ? -5.379 -2.231 3.639 1.00 95.25 151 VAL A O 1
ATOM 1145 N N . GLY A 1 152 ? -4.634 -1.409 1.691 1.00 94.00 152 GLY A N 1
ATOM 1146 C CA . GLY A 1 152 ? -5.782 -0.531 1.470 1.00 94.00 152 GLY A CA 1
ATOM 1147 C C . GLY A 1 152 ? -7.091 -1.318 1.398 1.00 94.00 152 GLY A C 1
ATOM 1148 O O . GLY A 1 152 ? -8.012 -1.065 2.183 1.00 94.00 152 GLY A O 1
ATOM 1149 N N . LEU A 1 153 ? -7.155 -2.324 0.523 1.00 94.75 153 LEU A N 1
ATOM 1150 C CA . LEU A 1 153 ? -8.362 -3.126 0.302 1.00 94.75 153 LEU A CA 1
ATOM 1151 C C . LEU A 1 153 ? -8.696 -4.029 1.498 1.00 94.75 153 LEU A C 1
ATOM 1153 O O . LEU A 1 153 ? -9.823 -4.001 1.999 1.00 94.75 153 LEU A O 1
ATOM 1157 N N . LEU A 1 154 ? -7.723 -4.792 2.007 1.00 93.81 154 LEU A N 1
ATOM 1158 C CA . LEU A 1 154 ? -7.955 -5.673 3.155 1.00 93.81 154 LEU A CA 1
ATOM 1159 C C . LEU A 1 154 ? -8.184 -4.881 4.442 1.00 93.81 154 LEU A C 1
ATOM 1161 O O . LEU A 1 154 ? -8.955 -5.309 5.297 1.00 93.81 154 LEU A O 1
ATOM 1165 N N . GLY A 1 155 ? -7.574 -3.706 4.590 1.00 89.69 155 GLY A N 1
ATOM 1166 C CA . GLY A 1 155 ? -7.855 -2.802 5.701 1.00 89.69 155 GLY A CA 1
ATOM 1167 C C . GLY A 1 155 ? -9.320 -2.363 5.725 1.00 89.69 155 GLY A C 1
ATOM 1168 O O . GLY A 1 155 ? -9.953 -2.420 6.779 1.00 89.69 155 GLY A O 1
ATOM 1169 N N . ALA A 1 156 ? -9.880 -1.995 4.567 1.00 90.38 156 ALA A N 1
ATOM 1170 C CA . ALA A 1 156 ? -11.291 -1.626 4.442 1.00 90.38 156 ALA A CA 1
ATOM 1171 C C . ALA A 1 156 ? -12.210 -2.801 4.808 1.00 90.38 156 ALA A C 1
ATOM 1173 O O . ALA A 1 156 ? -13.132 -2.647 5.612 1.00 90.38 156 ALA A O 1
ATOM 1174 N N . TYR A 1 157 ? -11.895 -3.997 4.302 1.00 89.94 157 TYR A N 1
ATOM 1175 C CA . TYR A 1 157 ? -12.625 -5.222 4.627 1.00 89.94 157 TYR A CA 1
ATOM 1176 C C . TYR A 1 157 ? -12.633 -5.526 6.134 1.00 89.94 157 TYR A C 1
ATOM 1178 O O . TYR A 1 157 ? -13.696 -5.748 6.716 1.00 89.94 157 TYR A O 1
ATOM 1186 N N . HIS A 1 158 ? -11.473 -5.482 6.800 1.00 87.06 158 HIS A N 1
ATOM 1187 C CA . HIS A 1 158 ? -11.390 -5.730 8.243 1.00 87.06 158 HIS A CA 1
ATOM 1188 C C . HIS A 1 158 ? -12.153 -4.683 9.061 1.00 87.06 158 HIS A C 1
ATOM 1190 O O . HIS A 1 158 ? -12.770 -5.024 10.070 1.00 87.06 158 HIS A O 1
ATOM 1196 N N . MET A 1 159 ? -12.143 -3.415 8.639 1.00 86.44 159 MET A N 1
ATOM 1197 C CA . MET A 1 159 ? -12.923 -2.366 9.298 1.00 86.44 159 MET A CA 1
ATOM 1198 C C . MET A 1 159 ? -14.427 -2.643 9.227 1.00 86.44 159 MET A C 1
ATOM 1200 O O . MET A 1 159 ? -15.105 -2.563 10.255 1.00 86.44 159 MET A O 1
ATOM 1204 N N . ASP A 1 160 ? -14.930 -3.041 8.059 1.00 87.75 160 ASP A N 1
ATOM 1205 C CA . ASP A 1 160 ? -16.337 -3.411 7.887 1.00 87.75 160 ASP A CA 1
ATOM 1206 C C . ASP A 1 160 ? -16.705 -4.665 8.688 1.00 87.75 160 ASP A C 1
ATOM 1208 O O . ASP A 1 160 ? -17.741 -4.690 9.357 1.00 87.75 160 ASP A O 1
ATOM 1212 N N . ALA A 1 161 ? -15.850 -5.690 8.674 1.00 86.19 161 ALA A N 1
ATOM 1213 C CA . ALA A 1 161 ? -16.064 -6.920 9.430 1.00 86.19 161 ALA A CA 1
ATOM 1214 C C . ALA A 1 161 ? -16.161 -6.655 10.942 1.00 86.19 161 ALA A C 1
ATOM 1216 O O . ALA A 1 161 ? -17.051 -7.190 11.603 1.00 86.19 161 ALA A O 1
ATOM 1217 N N . ARG A 1 162 ? -15.301 -5.783 11.489 1.00 82.81 162 ARG A N 1
ATOM 1218 C CA . ARG A 1 162 ? -15.378 -5.371 12.900 1.00 82.81 162 ARG A CA 1
ATOM 1219 C C . ARG A 1 162 ? -16.676 -4.645 13.207 1.00 82.81 162 ARG A C 1
ATOM 1221 O O . ARG A 1 162 ? -17.302 -4.935 14.221 1.00 82.81 162 ARG A O 1
ATOM 1228 N N . LYS A 1 163 ? -17.096 -3.723 12.336 1.00 81.88 163 LYS A N 1
ATOM 1229 C CA . LYS A 1 163 ? -18.314 -2.947 12.575 1.00 81.88 163 LYS A CA 1
ATOM 1230 C C . LYS A 1 163 ? -19.558 -3.836 12.595 1.00 81.88 163 LYS A C 1
ATOM 1232 O O . LYS A 1 163 ? -20.397 -3.646 13.464 1.00 81.88 163 LYS A O 1
ATOM 1237 N N . ARG A 1 164 ? -19.630 -4.834 11.707 1.00 83.69 164 ARG A N 1
ATOM 1238 C CA . ARG A 1 164 ? -20.727 -5.819 11.659 1.00 83.69 164 ARG A CA 1
ATOM 1239 C C . ARG A 1 164 ? -20.820 -6.709 12.898 1.00 83.69 164 ARG A C 1
ATOM 1241 O O . ARG A 1 164 ? -21.893 -7.213 13.172 1.00 83.69 164 ARG A O 1
ATOM 1248 N N . ARG A 1 165 ? -19.717 -6.937 13.619 1.00 77.00 165 ARG A N 1
ATOM 1249 C CA . ARG A 1 165 ? -19.721 -7.728 14.865 1.00 77.00 165 ARG A CA 1
ATOM 1250 C C . ARG A 1 165 ? -20.170 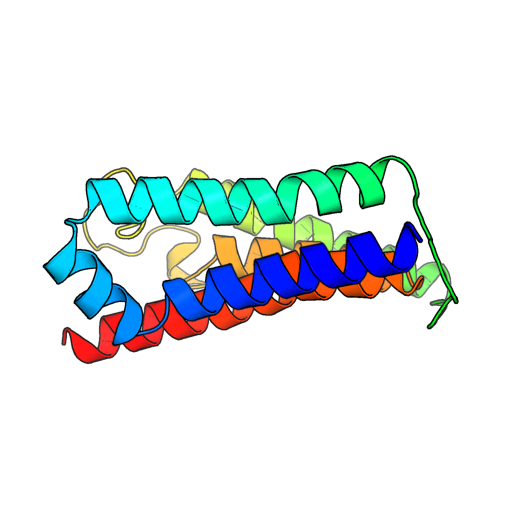-6.927 16.091 1.00 77.00 165 ARG A C 1
ATOM 1252 O O . ARG A 1 165 ? -20.434 -7.519 17.126 1.00 77.00 165 ARG A O 1
ATOM 1259 N N . GLN A 1 166 ? -20.194 -5.597 15.994 1.00 71.38 166 GLN A N 1
ATOM 1260 C CA . GLN A 1 166 ? -20.590 -4.689 17.080 1.00 71.38 166 GLN A CA 1
ATOM 1261 C C . GLN A 1 166 ? -22.068 -4.268 17.013 1.00 71.38 166 GLN A C 1
ATOM 1263 O O . GLN A 1 166 ? -22.523 -3.535 17.888 1.00 71.38 166 GLN A O 1
ATOM 1268 N N . THR A 1 167 ? -22.776 -4.665 15.956 1.00 55.41 167 THR A N 1
ATOM 1269 C CA . THR A 1 167 ? -24.204 -4.414 15.702 1.00 55.41 167 THR A CA 1
ATOM 1270 C C . THR A 1 167 ? -24.962 -5.721 15.747 1.00 55.41 167 THR A C 1
ATOM 1272 O O . THR A 1 167 ? -26.072 -5.726 16.308 1.00 55.41 167 THR A O 1
#

Solvent-accessible surface area (backbone atoms only — not comparable to full-atom values): 8496 Å² total; per-residue (Å²): 110,68,55,58,48,33,49,50,22,17,48,49,25,30,48,50,60,48,54,60,64,32,81,65,58,30,58,55,50,30,71,76,60,34,65,67,54,43,52,50,54,52,50,50,53,43,47,68,21,42,50,59,23,50,52,44,50,74,75,51,64,64,34,69,62,70,76,54,82,61,58,70,71,57,26,52,52,50,26,50,54,28,39,52,52,12,50,52,27,37,53,46,44,71,73,37,78,35,67,85,45,99,56,90,32,73,90,63,74,49,77,61,48,68,80,35,92,47,35,45,30,54,10,40,19,29,40,14,48,17,49,28,56,65,31,32,16,46,43,38,34,42,38,28,35,30,55,22,28,49,39,17,53,52,49,47,51,49,52,53,55,55,54,63,74,76,107

Secondary structure (DSSP, 8-state):
-HHHHHHHHHHHHHHHHHHTTSTTHHHHHHHHH-HHHHHHHHHHHHHHHHHHHHHHHHHSTT-S-B-----HHHHHHHHHHHHHHHHHHHHHHHHS--TTSSS---S---GGGGT-S-HHHHHHHHHHHHHHHH--BHHHHHHHIIIIIIHHHHHHHHHHHHHHH--

pLDDT: mean 89.85, std 11.06, range [48.97, 98.06]